Protein AF-A1WQH4-F1 (afdb_monomer)

Secondary structure (DSSP, 8-state):
-HHHHHHHHHHTT-SSSSB--SPPPPBTTBPPPPS-SB--TTHHHHHHTT-TTS------HHHHHHHHHHHHHHTT--HHHHHHHTT----STHHHH-----HHHHHHHHHHHHHHHHHHHTT---TTSS--SS-S--SSSTTS--------TT-------

Radius of gyration: 20.0 Å; Cα contacts (8 Å, |Δi|>4): 81; chains: 1; bounding box: 61×43×46 Å

Structure (mmCIF, N/CA/C/O backbone):
data_AF-A1WQH4-F1
#
_entry.id   AF-A1WQH4-F1
#
loop_
_atom_site.group_PDB
_atom_site.id
_atom_site.type_symbol
_atom_site.label_atom_id
_atom_site.label_alt_id
_atom_site.label_comp_id
_atom_site.label_asym_id
_atom_site.label_entity_id
_atom_site.label_seq_id
_atom_site.pdbx_PDB_i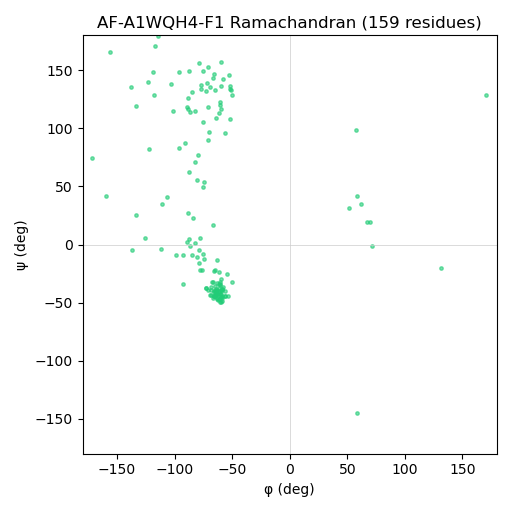ns_code
_atom_site.Cartn_x
_atom_site.Cartn_y
_atom_site.Cartn_z
_atom_site.occupancy
_atom_site.B_iso_or_equiv
_atom_site.auth_seq_id
_atom_site.auth_comp_id
_atom_site.auth_asym_id
_atom_site.auth_atom_id
_atom_site.pdbx_PDB_model_num
ATOM 1 N N . MET A 1 1 ? -12.575 -12.946 -8.449 1.00 60.09 1 MET A N 1
ATOM 2 C CA . MET A 1 1 ? -11.373 -12.116 -8.688 1.00 60.09 1 MET A CA 1
ATOM 3 C C . MET A 1 1 ? -10.393 -12.859 -9.595 1.00 60.09 1 MET A C 1
ATOM 5 O O . MET A 1 1 ? -9.451 -13.458 -9.097 1.00 60.09 1 MET A O 1
ATOM 9 N N . GLY A 1 2 ? -10.627 -12.854 -10.913 1.00 75.38 2 GLY A N 1
ATOM 10 C CA . GLY A 1 2 ? -9.773 -13.577 -11.874 1.00 75.38 2 GLY A CA 1
ATOM 11 C C . GLY A 1 2 ? -8.432 -12.894 -12.168 1.00 75.38 2 GLY A C 1
ATOM 12 O O . GLY A 1 2 ? -7.472 -13.559 -12.534 1.00 75.38 2 GLY A O 1
ATOM 13 N N . TRP A 1 3 ? -8.326 -11.582 -11.935 1.00 79.69 3 TRP A N 1
ATOM 14 C CA . TRP A 1 3 ? -7.121 -10.813 -12.265 1.00 79.69 3 TRP A CA 1
ATOM 15 C C . TRP A 1 3 ? -5.876 -11.266 -11.484 1.00 79.69 3 TRP A C 1
ATOM 17 O O . TRP A 1 3 ? -4.773 -11.223 -12.020 1.00 79.69 3 TRP A O 1
ATOM 27 N N . LEU A 1 4 ? -6.008 -11.734 -10.235 1.00 78.12 4 LEU A N 1
ATOM 28 C CA . LEU A 1 4 ? -4.848 -12.210 -9.467 1.00 78.12 4 LEU A CA 1
ATOM 29 C C . LEU A 1 4 ? -4.326 -13.541 -10.024 1.00 78.12 4 LEU A C 1
ATOM 31 O O . LEU A 1 4 ? -3.117 -13.744 -10.113 1.00 78.12 4 LEU A O 1
ATOM 35 N N . GLU A 1 5 ? -5.236 -14.425 -10.431 1.00 83.88 5 GLU A N 1
ATOM 36 C CA . GLU A 1 5 ? -4.903 -15.681 -11.106 1.00 83.88 5 GLU A CA 1
ATOM 37 C C . GLU A 1 5 ? -4.248 -15.416 -12.460 1.00 83.88 5 GLU A C 1
ATOM 39 O O . GLU A 1 5 ? -3.229 -16.024 -12.787 1.00 83.88 5 GLU A O 1
ATOM 44 N N . GLU A 1 6 ? -4.754 -14.433 -13.199 1.00 87.38 6 GLU A N 1
ATOM 45 C CA . GLU A 1 6 ? -4.165 -13.979 -14.454 1.00 87.38 6 GLU A CA 1
ATOM 46 C C . GLU A 1 6 ? -2.732 -13.453 -14.256 1.00 87.38 6 GLU A C 1
ATOM 48 O O . GLU A 1 6 ? -1.809 -13.833 -14.980 1.00 87.38 6 GLU A O 1
ATOM 53 N N . VAL A 1 7 ? -2.496 -12.650 -13.213 1.00 87.12 7 VAL A N 1
ATOM 54 C CA . VAL A 1 7 ? -1.151 -12.170 -12.860 1.00 87.12 7 VAL A CA 1
ATOM 55 C C . VAL A 1 7 ? -0.210 -13.329 -12.513 1.00 87.12 7 VAL A C 1
ATOM 57 O O . VAL A 1 7 ? 0.955 -13.289 -12.914 1.00 87.12 7 VAL A O 1
ATOM 60 N N . MET A 1 8 ? -0.689 -14.379 -11.835 1.00 86.44 8 MET A N 1
ATOM 61 C CA . MET A 1 8 ? 0.113 -15.586 -11.578 1.00 86.44 8 MET A CA 1
ATOM 62 C C . MET A 1 8 ? 0.479 -16.332 -12.868 1.00 86.44 8 MET A C 1
ATOM 64 O O . MET A 1 8 ? 1.582 -16.862 -12.988 1.00 86.44 8 MET A O 1
ATOM 68 N N . VAL A 1 9 ? -0.401 -16.355 -13.871 1.00 88.12 9 VAL A N 1
ATOM 69 C CA . VAL A 1 9 ? -0.047 -16.899 -15.192 1.00 88.12 9 VAL A CA 1
ATOM 70 C C . VAL A 1 9 ? 1.056 -16.048 -15.825 1.00 88.12 9 VAL A C 1
ATOM 72 O O . VAL A 1 9 ? 2.047 -16.577 -16.334 1.00 88.12 9 VAL A O 1
ATOM 75 N N . PHE A 1 10 ? 0.947 -14.721 -15.734 1.00 86.81 10 PHE A N 1
ATOM 76 C CA . PHE A 1 10 ? 1.956 -13.817 -16.278 1.00 86.81 10 PHE A CA 1
ATOM 77 C C . PHE A 1 10 ? 3.304 -13.902 -15.557 1.00 86.81 10 PHE A C 1
ATOM 79 O O . PHE A 1 10 ? 4.336 -13.695 -16.210 1.00 86.81 10 PHE A O 1
ATOM 86 N N . SER A 1 11 ? 3.356 -14.187 -14.253 1.00 88.69 11 SER A N 1
ATOM 87 C CA . SER A 1 11 ? 4.633 -14.366 -13.544 1.00 88.69 11 SER A CA 1
ATOM 88 C C . SER A 1 11 ? 5.451 -15.531 -14.109 1.00 88.69 11 SER A C 1
ATOM 90 O O . SER A 1 11 ? 6.682 -15.522 -14.010 1.00 88.69 11 SER A O 1
ATOM 92 N N . GLY A 1 12 ? 4.790 -16.497 -14.758 1.00 85.69 12 GLY A N 1
ATOM 93 C CA . GLY A 1 12 ? 5.409 -17.724 -15.246 1.00 85.69 12 GLY A CA 1
ATOM 94 C C . GLY A 1 12 ? 6.049 -18.500 -14.095 1.00 85.69 12 GLY A C 1
ATOM 95 O O . GLY A 1 12 ? 5.583 -18.440 -12.961 1.00 85.69 12 GLY A O 1
ATOM 96 N N . ASN A 1 13 ? 7.174 -19.165 -14.358 1.00 84.81 13 ASN A N 1
ATOM 97 C CA .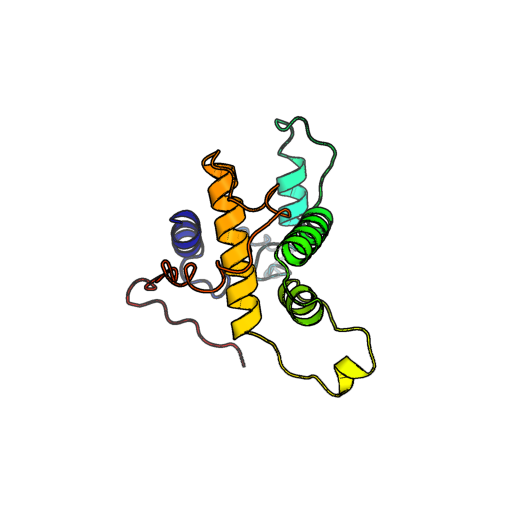 ASN A 1 13 ? 7.912 -19.926 -13.340 1.00 84.81 13 ASN A CA 1
ATOM 98 C C . ASN A 1 13 ? 8.864 -19.051 -12.498 1.00 84.81 13 ASN A C 1
ATOM 100 O O . ASN A 1 13 ? 9.869 -19.548 -11.987 1.00 84.81 13 ASN A O 1
ATOM 104 N N . SER A 1 14 ? 8.616 -17.741 -12.408 1.00 88.62 14 SER A N 1
ATOM 105 C CA . SER A 1 14 ? 9.418 -16.867 -11.553 1.00 88.62 14 SER A CA 1
ATOM 106 C C . SER A 1 14 ? 9.060 -17.053 -10.080 1.00 88.62 14 SER A C 1
ATOM 108 O O . SER A 1 14 ? 7.911 -17.303 -9.736 1.00 88.62 14 SER A O 1
ATOM 110 N N . GLU A 1 15 ? 10.044 -16.857 -9.205 1.00 90.12 15 GLU A N 1
ATOM 111 C CA . GLU A 1 15 ? 9.830 -16.724 -7.760 1.00 90.12 15 GLU A CA 1
ATOM 112 C C . GLU A 1 15 ? 9.029 -15.457 -7.398 1.00 90.12 15 GLU A C 1
ATOM 114 O O . GLU A 1 15 ? 8.383 -15.398 -6.356 1.00 90.12 15 GLU A O 1
ATOM 119 N N . TYR A 1 16 ? 9.030 -14.445 -8.272 1.00 90.62 16 TYR A N 1
ATOM 120 C CA . TYR A 1 16 ? 8.358 -13.169 -8.042 1.00 90.62 16 TYR A CA 1
ATOM 121 C C . TYR A 1 16 ? 7.054 -13.074 -8.830 1.00 90.62 16 TYR A C 1
ATOM 123 O O . TYR A 1 16 ? 7.029 -13.351 -10.027 1.00 90.62 16 TYR A O 1
ATOM 131 N N . LEU A 1 17 ? 6.000 -12.547 -8.195 1.00 90.12 17 LEU A N 1
ATOM 132 C CA . LEU A 1 17 ? 4.721 -12.261 -8.861 1.00 90.12 17 LEU A CA 1
ATOM 133 C C . LEU A 1 17 ? 4.880 -11.250 -10.014 1.00 90.12 17 LEU A C 1
ATOM 135 O O . LEU A 1 17 ? 4.231 -11.351 -11.050 1.00 90.12 17 LEU A O 1
ATOM 139 N N . PHE A 1 18 ? 5.803 -10.297 -9.861 1.00 91.75 18 PHE A N 1
ATOM 140 C CA . PHE A 1 18 ? 6.139 -9.309 -10.885 1.00 91.75 18 PHE A CA 1
ATOM 141 C C . PHE A 1 18 ? 7.634 -9.382 -11.228 1.00 91.75 18 PHE A C 1
ATOM 143 O O . PHE A 1 18 ? 8.428 -8.602 -10.692 1.00 91.75 18 PHE A O 1
ATOM 150 N N . PRO A 1 19 ? 8.053 -10.314 -12.103 1.00 91.50 19 PRO A N 1
ATOM 151 C CA . PRO A 1 19 ? 9.458 -10.491 -12.445 1.00 91.50 19 PRO A CA 1
ATOM 152 C C . PRO A 1 19 ? 9.998 -9.346 -13.304 1.00 91.50 19 PRO A C 1
ATOM 154 O O . PRO A 1 19 ? 9.281 -8.731 -14.100 1.00 91.50 19 PRO A O 1
ATOM 157 N N . ALA A 1 20 ? 11.304 -9.099 -13.215 1.00 89.19 20 ALA A N 1
ATOM 158 C CA . ALA A 1 20 ? 11.983 -8.164 -14.099 1.00 89.19 20 ALA A CA 1
ATOM 159 C C . ALA A 1 20 ? 12.058 -8.741 -15.526 1.00 89.19 20 ALA A C 1
ATOM 161 O O . ALA A 1 20 ? 12.949 -9.521 -15.858 1.00 89.19 20 ALA A O 1
ATOM 162 N N . ARG A 1 21 ? 11.120 -8.354 -16.397 1.00 83.69 21 ARG A N 1
ATOM 163 C CA . ARG A 1 21 ? 11.033 -8.904 -17.766 1.00 83.69 21 ARG A CA 1
ATOM 164 C C . ARG A 1 21 ? 12.124 -8.402 -18.706 1.00 83.69 21 ARG A C 1
ATOM 166 O O . ARG A 1 21 ? 12.611 -9.143 -19.555 1.00 83.69 21 ARG A O 1
ATOM 173 N N . ARG A 1 22 ? 12.504 -7.130 -18.582 1.00 81.31 22 ARG A N 1
ATOM 174 C CA . ARG A 1 22 ? 13.551 -6.533 -19.416 1.00 81.31 22 ARG A CA 1
ATOM 175 C C . ARG A 1 22 ? 14.903 -6.807 -18.770 1.00 81.31 22 ARG A C 1
ATOM 177 O O . ARG A 1 22 ? 15.173 -6.287 -17.693 1.00 81.31 22 ARG A O 1
ATOM 184 N N . LYS A 1 23 ? 15.748 -7.603 -19.425 1.00 76.06 23 LYS A N 1
ATOM 185 C CA . LYS A 1 23 ? 17.149 -7.776 -19.018 1.00 76.06 23 LYS A CA 1
ATOM 186 C C . LYS A 1 23 ? 17.963 -6.562 -19.463 1.00 76.06 23 LYS A C 1
ATOM 188 O O . LYS A 1 23 ? 17.825 -6.112 -20.605 1.00 76.06 23 LYS A O 1
ATOM 193 N N . VAL A 1 24 ? 18.793 -6.022 -18.573 1.00 78.31 24 VAL A N 1
ATOM 194 C CA . VAL A 1 24 ? 19.777 -4.996 -18.932 1.00 78.31 24 VAL A CA 1
ATOM 195 C C . VAL A 1 24 ? 20.719 -5.587 -19.983 1.00 78.31 24 VAL A C 1
ATOM 197 O O . VAL A 1 24 ? 21.133 -6.742 -19.903 1.00 78.31 24 VAL A O 1
ATOM 200 N N . ARG A 1 25 ? 21.023 -4.803 -21.019 1.00 76.81 25 ARG A N 1
ATOM 201 C CA . ARG A 1 25 ? 21.960 -5.222 -22.064 1.00 76.81 25 ARG A CA 1
ATOM 202 C C . ARG A 1 25 ? 23.374 -5.226 -21.501 1.00 76.81 25 ARG A C 1
ATOM 204 O O . ARG A 1 25 ? 23.753 -4.295 -20.791 1.00 76.81 25 ARG A O 1
ATOM 211 N N . SER A 1 26 ? 24.154 -6.247 -21.851 1.00 76.94 26 SER A N 1
ATOM 212 C CA . SER A 1 26 ? 25.591 -6.251 -21.573 1.00 76.94 26 SER A CA 1
ATOM 213 C C . SER A 1 26 ? 26.219 -4.962 -22.106 1.00 76.94 26 SER A C 1
ATOM 215 O O . SER A 1 26 ? 25.942 -4.540 -23.231 1.00 76.94 26 SER A O 1
ATOM 217 N N . ARG A 1 27 ? 27.055 -4.327 -21.285 1.00 73.38 27 ARG A N 1
ATOM 218 C CA . ARG A 1 27 ? 27.871 -3.182 -21.681 1.00 73.38 27 ARG A CA 1
ATOM 219 C C . ARG A 1 27 ? 29.330 -3.583 -21.527 1.00 73.38 27 ARG A C 1
ATOM 221 O O . ARG A 1 27 ? 29.724 -4.056 -20.464 1.00 73.38 27 ARG A O 1
ATOM 228 N N . MET A 1 28 ? 30.125 -3.369 -22.575 1.00 79.06 28 MET A N 1
ATOM 229 C CA . MET A 1 28 ? 31.575 -3.595 -22.546 1.00 79.06 28 MET A CA 1
ATOM 230 C C . MET A 1 28 ? 31.974 -5.040 -22.181 1.00 79.06 28 MET A C 1
ATOM 232 O O . MET A 1 28 ? 32.855 -5.255 -21.355 1.00 79.06 28 MET A O 1
ATOM 236 N N . GLY A 1 29 ? 31.268 -6.039 -22.723 1.00 77.75 29 GLY A N 1
ATOM 237 C CA . GLY A 1 29 ? 31.571 -7.461 -22.498 1.00 77.75 29 GLY A CA 1
ATOM 238 C C . GLY A 1 29 ? 31.255 -7.993 -21.094 1.00 77.75 29 GLY A C 1
ATOM 239 O O . GLY A 1 29 ? 31.415 -9.185 -20.850 1.00 77.75 29 GLY A O 1
ATOM 240 N N . LYS A 1 30 ? 30.768 -7.154 -20.167 1.00 75.69 30 LYS A N 1
ATOM 241 C CA . LYS A 1 30 ? 30.323 -7.599 -18.839 1.00 75.69 30 LYS A CA 1
ATOM 242 C C . LYS A 1 30 ? 28.870 -8.077 -18.903 1.00 75.69 30 LYS A C 1
ATOM 244 O O . LYS A 1 30 ? 28.033 -7.339 -19.441 1.00 75.69 30 LYS A O 1
ATOM 249 N N . PRO A 1 31 ? 28.524 -9.262 -18.368 1.00 72.56 31 PRO A N 1
ATOM 250 C CA . PRO A 1 31 ? 27.130 -9.675 -18.257 1.00 72.56 31 PRO A CA 1
ATOM 251 C C . PRO A 1 31 ? 26.389 -8.660 -17.383 1.00 72.56 31 PRO A C 1
ATOM 253 O O . PRO A 1 31 ? 26.775 -8.413 -16.242 1.00 72.56 31 PRO A O 1
ATOM 256 N N . ALA A 1 32 ? 25.360 -8.021 -17.938 1.00 74.44 32 ALA A N 1
ATOM 257 C CA . ALA A 1 32 ? 24.553 -7.078 -17.182 1.00 74.44 32 ALA A CA 1
ATOM 258 C C . ALA A 1 32 ? 23.402 -7.828 -16.515 1.00 74.44 32 ALA A C 1
ATOM 260 O O . ALA A 1 32 ? 22.563 -8.433 -17.185 1.00 74.44 32 ALA A O 1
ATOM 261 N N . THR A 1 33 ? 23.374 -7.795 -15.189 1.00 80.50 33 THR A N 1
ATOM 262 C CA . THR A 1 33 ? 22.249 -8.271 -14.392 1.00 80.50 33 THR A CA 1
ATOM 263 C C . THR A 1 33 ? 21.356 -7.094 -14.026 1.00 80.50 33 THR A C 1
ATOM 265 O O . THR A 1 33 ? 21.804 -5.952 -13.895 1.00 80.50 33 THR A O 1
ATOM 268 N N . ASN A 1 34 ? 20.059 -7.357 -13.898 1.00 84.00 34 ASN A N 1
ATOM 269 C CA . ASN A 1 34 ? 19.142 -6.352 -13.382 1.00 84.00 34 ASN A CA 1
ATOM 270 C C . ASN A 1 34 ? 19.478 -6.075 -11.914 1.00 84.00 34 ASN A C 1
ATOM 272 O O . ASN A 1 34 ? 19.795 -7.000 -11.171 1.00 84.00 34 ASN A O 1
ATOM 276 N N . ARG A 1 35 ? 19.350 -4.812 -11.490 1.00 86.19 35 ARG A N 1
ATOM 277 C CA . ARG A 1 35 ? 19.518 -4.429 -10.078 1.00 86.19 35 ARG A CA 1
ATOM 278 C C . ARG A 1 35 ? 18.551 -5.183 -9.161 1.00 86.19 35 ARG A C 1
ATOM 280 O O . ARG A 1 35 ? 18.922 -5.533 -8.050 1.00 86.19 35 ARG A O 1
ATOM 287 N N . PHE A 1 36 ? 17.332 -5.421 -9.644 1.00 89.88 36 PHE A N 1
ATOM 288 C CA . PHE A 1 36 ? 16.311 -6.201 -8.957 1.00 89.88 36 PHE A CA 1
ATOM 289 C C . PHE A 1 36 ? 15.861 -7.365 -9.850 1.00 89.88 36 PHE A C 1
ATOM 291 O O . PHE A 1 36 ? 15.702 -7.172 -11.061 1.00 89.88 36 PHE A O 1
ATOM 298 N N . PRO A 1 37 ? 15.633 -8.562 -9.286 1.00 89.06 37 PRO A N 1
ATOM 299 C CA . PRO A 1 37 ? 15.067 -9.694 -10.023 1.00 89.06 37 PRO A CA 1
ATOM 300 C C . PRO A 1 37 ? 13.553 -9.536 -10.290 1.00 89.06 37 PRO A C 1
ATOM 302 O O . PRO A 1 37 ? 12.995 -10.241 -11.131 1.00 89.06 37 PRO A O 1
ATOM 305 N N . HIS A 1 38 ? 12.905 -8.569 -9.633 1.00 92.12 38 HIS A N 1
ATOM 306 C CA . HIS A 1 38 ? 11.506 -8.163 -9.800 1.00 92.12 38 HIS A CA 1
ATOM 307 C C . HIS A 1 38 ? 11.388 -6.732 -10.361 1.00 92.12 38 HIS A C 1
ATOM 309 O O . HIS A 1 38 ? 12.393 -6.060 -10.606 1.00 92.12 38 HIS A O 1
ATOM 315 N N . ILE A 1 39 ? 10.160 -6.246 -10.575 1.00 91.44 39 ILE A N 1
ATOM 316 C CA . ILE A 1 39 ? 9.903 -4.857 -10.999 1.00 91.44 39 ILE A CA 1
ATOM 317 C C . ILE A 1 39 ? 10.591 -3.837 -10.076 1.00 91.44 39 ILE A C 1
ATOM 319 O O . ILE A 1 39 ? 10.715 -4.059 -8.872 1.00 91.44 39 ILE A O 1
ATOM 323 N N . SER A 1 40 ? 11.041 -2.711 -10.641 1.00 90.56 40 SER A N 1
ATOM 324 C CA . SER A 1 40 ? 11.666 -1.643 -9.847 1.00 90.56 40 SER A CA 1
ATOM 325 C C . SER A 1 40 ? 10.639 -1.029 -8.890 1.00 90.56 40 SER A C 1
ATOM 327 O O . SER A 1 40 ? 9.485 -0.878 -9.306 1.00 90.56 40 SER A O 1
ATOM 329 N N . PRO A 1 41 ? 11.034 -0.575 -7.686 1.00 88.94 41 PRO A N 1
ATOM 330 C CA . PRO A 1 41 ? 10.157 0.201 -6.803 1.00 88.94 41 PRO A CA 1
ATOM 331 C C . PRO A 1 41 ? 9.468 1.386 -7.506 1.00 88.94 41 PRO A C 1
ATOM 333 O O . PRO A 1 41 ? 8.313 1.692 -7.226 1.00 88.94 41 PRO A O 1
ATOM 336 N N . ASP A 1 42 ? 10.132 1.993 -8.492 1.00 90.94 42 ASP A N 1
ATOM 337 C CA . ASP A 1 42 ? 9.600 3.138 -9.246 1.00 90.94 42 ASP A CA 1
ATOM 338 C C . ASP A 1 42 ? 8.583 2.754 -10.329 1.00 90.94 42 ASP A C 1
ATOM 340 O O . ASP A 1 42 ? 7.872 3.613 -10.846 1.00 90.94 42 ASP A O 1
ATOM 344 N N . THR A 1 43 ? 8.509 1.472 -10.709 1.00 92.12 43 THR A N 1
ATOM 345 C CA . THR A 1 43 ? 7.705 1.019 -11.860 1.00 92.12 43 THR A CA 1
ATOM 346 C C . THR A 1 43 ? 6.230 1.368 -11.692 1.00 92.12 43 THR A C 1
ATOM 348 O O . THR A 1 43 ? 5.598 1.797 -12.654 1.00 92.12 43 THR A O 1
ATOM 351 N N . LEU A 1 44 ? 5.697 1.241 -10.475 1.00 90.88 44 LEU A N 1
ATOM 352 C CA . LEU A 1 44 ? 4.304 1.571 -10.183 1.00 90.88 44 LEU A CA 1
ATOM 353 C C . LEU A 1 44 ? 4.036 3.077 -10.275 1.00 90.88 44 LEU A C 1
ATOM 355 O O . LEU A 1 44 ? 3.064 3.469 -10.909 1.00 90.88 44 LEU A O 1
ATOM 359 N N . ASN A 1 45 ? 4.914 3.928 -9.735 1.00 91.94 45 ASN A N 1
ATOM 360 C CA . ASN A 1 45 ? 4.756 5.383 -9.850 1.00 91.94 45 ASN A CA 1
ATOM 361 C C . ASN A 1 45 ? 4.834 5.848 -11.314 1.00 91.94 45 ASN A C 1
ATOM 363 O O . ASN A 1 45 ? 4.043 6.684 -11.742 1.00 91.94 45 ASN A O 1
ATOM 367 N N . VAL A 1 46 ? 5.733 5.261 -12.112 1.00 91.62 46 VAL A N 1
ATOM 368 C CA . VAL A 1 46 ? 5.811 5.542 -13.555 1.00 91.62 46 VAL A CA 1
ATOM 369 C C . VAL A 1 46 ? 4.540 5.098 -14.282 1.00 91.62 46 VAL A C 1
ATOM 371 O O . VAL A 1 46 ? 4.086 5.795 -15.186 1.00 91.62 46 VAL A O 1
ATOM 374 N N . ALA A 1 47 ? 3.968 3.948 -13.916 1.00 90.62 47 ALA A N 1
ATOM 375 C CA . ALA A 1 47 ? 2.711 3.478 -14.491 1.00 90.62 47 ALA A CA 1
ATOM 376 C C . ALA A 1 47 ? 1.539 4.402 -14.124 1.00 90.62 47 ALA A C 1
ATOM 378 O O . ALA A 1 47 ? 0.776 4.775 -15.010 1.00 90.62 47 ALA A O 1
ATOM 379 N N . LEU A 1 48 ? 1.446 4.833 -12.861 1.00 89.25 48 LEU A N 1
ATOM 380 C CA . LEU A 1 48 ? 0.428 5.780 -12.394 1.00 89.25 48 LEU A CA 1
ATOM 381 C C . LEU A 1 48 ? 0.515 7.125 -13.116 1.00 89.25 48 LEU A C 1
ATOM 383 O O . LEU A 1 48 ? -0.503 7.634 -13.567 1.00 89.25 48 LEU A O 1
ATOM 387 N N . GLY A 1 49 ? 1.722 7.655 -13.332 1.00 87.38 49 GLY A N 1
ATOM 388 C CA . GLY A 1 49 ? 1.917 8.900 -14.083 1.00 87.38 49 GLY A CA 1
ATOM 389 C C . GLY A 1 49 ? 1.469 8.838 -15.551 1.00 87.38 49 GLY A C 1
ATOM 390 O O . GLY A 1 49 ? 1.357 9.873 -16.199 1.00 87.38 49 GLY A O 1
ATOM 391 N N . ARG A 1 50 ? 1.206 7.640 -16.091 1.00 88.69 50 ARG A N 1
ATOM 392 C CA . ARG A 1 50 ? 0.656 7.449 -17.443 1.00 88.69 50 ARG A CA 1
ATOM 393 C C . ARG A 1 50 ? -0.868 7.362 -17.470 1.00 88.69 50 ARG A C 1
ATOM 395 O O . ARG A 1 50 ? -1.435 7.375 -18.558 1.00 88.69 50 ARG A O 1
ATOM 402 N N . LEU A 1 51 ? -1.530 7.282 -16.317 1.00 86.12 51 LEU A N 1
ATOM 403 C CA . LEU A 1 51 ? -2.990 7.266 -16.204 1.00 86.12 51 LEU A CA 1
ATOM 404 C C . LEU A 1 51 ? -3.559 8.691 -16.293 1.00 86.12 51 LEU A C 1
ATOM 406 O O . LEU A 1 51 ? -4.272 9.149 -15.408 1.00 86.12 51 LEU A O 1
ATOM 410 N N . THR A 1 52 ? -3.235 9.407 -17.370 1.00 78.50 52 THR A N 1
ATOM 411 C CA . THR A 1 52 ? -3.637 10.811 -17.576 1.00 78.50 52 THR A CA 1
ATOM 412 C C . THR A 1 52 ? -5.102 10.973 -17.976 1.00 78.50 52 THR A C 1
ATOM 414 O O . THR A 1 52 ? -5.584 12.092 -18.087 1.00 78.50 52 THR A O 1
ATOM 417 N N . THR A 1 53 ? -5.800 9.871 -18.251 1.00 79.88 53 THR A N 1
ATOM 418 C CA . THR A 1 53 ? -7.222 9.861 -18.627 1.00 79.88 53 THR A CA 1
ATOM 419 C C . THR A 1 53 ? -8.153 9.971 -17.425 1.00 79.88 53 THR A C 1
ATOM 421 O O . THR A 1 53 ? -9.355 10.118 -17.603 1.00 79.88 53 THR A O 1
ATOM 424 N N . LEU A 1 54 ? -7.620 9.844 -16.211 1.00 81.62 54 LEU A N 1
ATOM 425 C CA . LEU A 1 54 ? -8.379 10.019 -14.984 1.00 81.62 54 LEU A CA 1
ATOM 426 C C . LEU A 1 54 ? -8.321 11.501 -14.602 1.00 81.62 54 LEU A C 1
ATOM 428 O O . LEU A 1 54 ? -7.232 12.054 -14.466 1.00 81.62 54 LEU A O 1
ATOM 432 N N . GLU A 1 55 ? -9.476 12.137 -14.406 1.00 84.56 55 GLU A N 1
ATOM 433 C CA . GLU A 1 55 ? -9.587 13.518 -13.906 1.00 84.56 55 GLU A CA 1
ATOM 434 C C . GLU A 1 55 ? -9.282 13.586 -12.398 1.00 84.56 55 GLU A C 1
ATOM 436 O O . GLU A 1 55 ? -10.076 14.050 -11.585 1.00 84.56 55 GLU A O 1
ATOM 441 N N . ILE A 1 56 ? -8.122 13.062 -12.004 1.00 83.31 56 ILE A N 1
ATOM 442 C CA . ILE A 1 56 ? -7.656 13.011 -10.622 1.00 83.31 56 ILE A CA 1
ATOM 443 C C . ILE A 1 56 ? -6.360 13.801 -10.481 1.00 83.31 56 ILE A C 1
ATOM 445 O O . ILE A 1 56 ? -5.539 13.872 -11.398 1.00 83.31 56 ILE A O 1
ATOM 449 N N . ALA A 1 57 ? -6.161 14.390 -9.302 1.00 85.75 57 ALA A N 1
ATOM 450 C CA . ALA A 1 57 ? -4.889 15.006 -8.958 1.00 85.75 57 ALA A CA 1
ATOM 451 C C . ALA A 1 57 ? -3.750 13.974 -9.014 1.00 85.75 57 ALA A C 1
ATOM 453 O O . ALA A 1 57 ? -3.972 12.769 -8.875 1.00 85.75 57 ALA A O 1
ATOM 454 N N . HIS A 1 58 ? -2.517 14.461 -9.184 1.00 84.94 58 HIS A N 1
ATOM 455 C CA . HIS A 1 58 ? -1.332 13.609 -9.168 1.00 84.94 58 HIS A CA 1
ATOM 456 C C . HIS A 1 58 ? -1.324 12.700 -7.932 1.00 84.94 58 HIS A C 1
ATOM 458 O O . HIS A 1 58 ? -1.449 13.171 -6.801 1.00 84.94 58 HIS A O 1
ATOM 464 N N . PHE A 1 59 ? -1.132 11.404 -8.165 1.00 87.38 59 PHE A N 1
ATOM 465 C CA . PHE A 1 59 ? -1.293 10.373 -7.153 1.00 87.38 59 PHE A CA 1
ATOM 466 C C . PHE A 1 59 ? -0.165 9.345 -7.242 1.00 87.38 59 PHE A C 1
ATOM 468 O O . PHE A 1 59 ? 0.202 8.895 -8.330 1.00 87.38 59 PHE A O 1
ATOM 475 N N . THR A 1 60 ? 0.396 8.970 -6.093 1.00 91.50 60 THR A N 1
ATOM 476 C CA . THR A 1 60 ? 1.530 8.041 -5.992 1.00 91.50 60 THR A CA 1
ATOM 477 C C . THR A 1 60 ? 1.170 6.766 -5.234 1.00 91.50 60 THR A C 1
ATOM 479 O O . THR A 1 60 ? 0.143 6.664 -4.563 1.00 91.50 60 THR A O 1
ATOM 482 N N . VAL A 1 61 ? 2.073 5.783 -5.260 1.00 91.75 61 VAL A N 1
ATOM 483 C CA . VAL A 1 61 ? 1.959 4.567 -4.433 1.00 91.75 61 VAL A CA 1
ATOM 484 C C . VAL A 1 61 ? 1.928 4.887 -2.932 1.00 91.75 61 VAL A C 1
ATOM 486 O O . VAL A 1 61 ? 1.327 4.151 -2.149 1.00 91.75 61 VAL A O 1
ATOM 489 N N . HIS A 1 62 ? 2.564 5.978 -2.499 1.00 91.44 62 HIS A N 1
ATOM 490 C CA . HIS A 1 62 ? 2.497 6.403 -1.099 1.00 91.44 62 HIS A CA 1
ATOM 491 C C . HIS A 1 62 ? 1.081 6.832 -0.712 1.00 91.44 62 HIS A C 1
ATOM 493 O O . HIS A 1 62 ? 0.584 6.468 0.355 1.00 91.44 62 HIS A O 1
ATOM 499 N N . ASP A 1 63 ? 0.401 7.535 -1.613 1.00 92.12 63 ASP A N 1
ATOM 500 C CA . ASP A 1 63 ? -0.973 7.978 -1.403 1.00 92.12 63 ASP A CA 1
ATOM 501 C C . ASP A 1 63 ? -1.937 6.785 -1.383 1.00 92.12 63 ASP A C 1
ATOM 503 O O . ASP A 1 63 ? -2.802 6.727 -0.512 1.00 92.12 63 ASP A O 1
ATOM 507 N N . MET A 1 64 ? -1.709 5.753 -2.212 1.00 91.12 64 MET A N 1
ATOM 508 C CA . MET A 1 64 ? -2.440 4.474 -2.116 1.00 91.12 64 MET A CA 1
ATOM 509 C C . MET A 1 64 ? -2.367 3.876 -0.714 1.00 91.12 64 MET A C 1
ATOM 511 O O . MET A 1 64 ? -3.372 3.412 -0.175 1.00 91.12 64 MET A O 1
ATOM 515 N N . ARG A 1 65 ? -1.178 3.896 -0.106 1.00 92.62 65 ARG A N 1
ATOM 516 C CA . ARG A 1 65 ? -0.969 3.346 1.233 1.00 92.62 65 ARG A CA 1
ATOM 517 C C . ARG A 1 65 ? -1.678 4.178 2.307 1.00 92.62 65 ARG A C 1
ATOM 519 O O . ARG A 1 65 ? -2.260 3.598 3.221 1.00 92.62 65 ARG A O 1
ATOM 526 N N . ARG A 1 66 ? -1.682 5.511 2.189 1.00 93.06 66 ARG A N 1
ATOM 527 C CA . ARG A 1 66 ? -2.453 6.400 3.080 1.00 93.06 66 ARG A CA 1
ATOM 528 C C . ARG A 1 66 ? -3.954 6.151 2.961 1.00 93.06 66 ARG A C 1
ATOM 530 O O . ARG A 1 66 ? -4.620 5.984 3.978 1.00 93.06 66 ARG A O 1
ATOM 537 N N . THR A 1 67 ? -4.467 6.045 1.739 1.00 93.56 67 THR A N 1
ATOM 538 C CA . THR A 1 67 ? -5.871 5.713 1.474 1.00 93.56 67 THR A CA 1
ATOM 539 C C . THR A 1 67 ? -6.239 4.363 2.087 1.00 93.56 67 THR A C 1
ATOM 541 O O . THR A 1 67 ? -7.206 4.274 2.842 1.00 93.56 67 THR A O 1
ATOM 544 N N . ALA A 1 68 ? -5.421 3.329 1.862 1.00 94.75 68 ALA A N 1
ATOM 545 C CA . ALA A 1 68 ? -5.610 2.012 2.466 1.00 94.75 68 ALA A CA 1
ATOM 546 C C . ALA A 1 68 ? -5.671 2.085 4.000 1.00 94.75 68 ALA A C 1
ATOM 548 O O . ALA A 1 68 ? -6.563 1.501 4.611 1.00 94.75 68 ALA A O 1
ATOM 549 N N . ARG A 1 69 ? -4.771 2.850 4.632 1.00 95.38 69 ARG A N 1
ATOM 550 C CA . ARG A 1 69 ? -4.745 3.023 6.091 1.00 95.38 69 ARG A CA 1
ATOM 551 C C . ARG A 1 69 ? -6.037 3.627 6.636 1.00 95.38 69 ARG A C 1
ATOM 553 O O . ARG A 1 69 ? -6.526 3.163 7.669 1.00 95.38 69 ARG A O 1
ATOM 560 N N . THR A 1 70 ? -6.573 4.636 5.955 1.00 95.19 70 THR A N 1
ATOM 561 C CA . THR A 1 70 ? -7.837 5.286 6.321 1.00 95.19 70 THR A CA 1
ATOM 562 C C . THR A 1 70 ? -9.016 4.328 6.171 1.00 95.19 70 THR A C 1
ATOM 564 O O . THR A 1 70 ? -9.828 4.229 7.086 1.00 95.19 70 THR A O 1
ATOM 567 N N . HIS A 1 71 ? -9.095 3.566 5.074 1.00 94.94 71 HIS A N 1
ATOM 568 C CA . HIS A 1 71 ? -10.161 2.572 4.898 1.00 94.94 71 HIS A CA 1
ATOM 569 C C . HIS A 1 71 ? -10.094 1.455 5.940 1.00 94.94 71 HIS A C 1
ATOM 571 O O . HIS A 1 71 ? -11.119 1.102 6.512 1.00 94.94 71 HIS A O 1
ATOM 577 N N . LEU A 1 72 ? -8.900 0.937 6.242 1.00 94.94 72 LEU A N 1
ATOM 578 C CA . LEU A 1 72 ? -8.730 -0.072 7.290 1.00 94.94 72 LEU A CA 1
ATOM 579 C C . LEU A 1 72 ? -9.197 0.452 8.657 1.00 94.94 72 LEU A C 1
ATOM 581 O O . LEU A 1 72 ? -9.867 -0.278 9.383 1.00 94.94 72 LEU A O 1
ATOM 585 N N . ALA A 1 73 ? -8.916 1.722 8.978 1.00 94.31 73 ALA A N 1
ATOM 586 C CA . ALA A 1 73 ? -9.419 2.358 10.197 1.00 94.31 73 ALA A CA 1
ATOM 587 C C . ALA A 1 73 ? -10.952 2.434 10.214 1.00 94.31 73 ALA A C 1
ATOM 589 O O . ALA A 1 73 ? -11.575 2.053 11.200 1.00 94.31 73 ALA A O 1
ATOM 590 N N . ARG A 1 74 ? -11.560 2.883 9.108 1.00 92.56 74 ARG A N 1
ATOM 591 C CA . ARG A 1 74 ? -13.023 2.973 8.959 1.00 92.56 74 ARG A CA 1
ATOM 592 C C . ARG A 1 74 ? -13.713 1.615 9.086 1.00 92.56 74 ARG A C 1
ATOM 594 O O . ARG A 1 74 ? -14.811 1.540 9.609 1.00 92.56 74 ARG A O 1
ATOM 601 N N . MET A 1 75 ? -13.053 0.536 8.668 1.00 93.75 75 MET A N 1
ATOM 602 C CA . MET A 1 75 ? -13.543 -0.840 8.825 1.00 93.75 75 MET A CA 1
ATOM 603 C C . MET A 1 75 ? -13.367 -1.405 10.248 1.00 93.75 75 MET A C 1
ATOM 605 O O . MET A 1 75 ? -13.586 -2.602 10.453 1.00 93.75 75 MET A O 1
ATOM 609 N N . GLY A 1 76 ? -12.918 -0.593 11.212 1.00 92.88 76 GLY A N 1
ATOM 610 C CA . GLY A 1 76 ? -12.692 -1.011 12.596 1.00 92.88 76 GLY A CA 1
ATOM 611 C C . GLY A 1 76 ? -11.506 -1.962 12.778 1.00 92.88 76 GLY A C 1
ATOM 612 O O . GLY A 1 76 ? -11.444 -2.684 13.770 1.00 92.88 76 GLY A O 1
ATOM 613 N N . ILE A 1 77 ? -10.569 -2.017 11.823 1.00 94.75 77 ILE A N 1
ATOM 614 C CA . ILE A 1 77 ? -9.362 -2.839 11.966 1.00 94.75 77 ILE A CA 1
ATOM 615 C C . ILE A 1 77 ? -8.430 -2.186 12.986 1.00 94.75 77 ILE A C 1
ATOM 617 O O . ILE A 1 77 ? -8.144 -0.990 12.901 1.00 94.75 77 ILE A O 1
ATOM 621 N N . ALA A 1 78 ? -7.931 -2.989 13.929 1.00 92.75 78 ALA A N 1
ATOM 622 C CA . ALA A 1 78 ? -7.049 -2.502 14.979 1.00 92.75 78 ALA A CA 1
ATOM 623 C C . ALA A 1 78 ? -5.780 -1.839 14.394 1.00 92.75 78 ALA A C 1
ATOM 625 O O . ALA A 1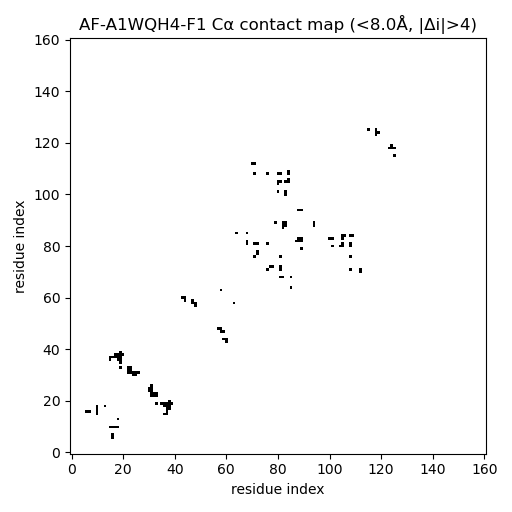 78 ? -5.262 -2.304 13.368 1.00 92.75 78 ALA A O 1
ATOM 626 N N . PRO A 1 79 ? -5.273 -0.750 15.009 1.00 91.56 79 PRO A N 1
ATOM 627 C CA . PRO A 1 79 ? -4.149 0.011 14.468 1.00 91.56 79 PRO A CA 1
ATOM 628 C C . PRO A 1 79 ? -2.896 -0.832 14.222 1.00 91.56 79 PRO A C 1
ATOM 630 O O . PRO A 1 79 ? -2.299 -0.726 13.158 1.00 91.56 79 PRO A O 1
ATOM 633 N N . ASP A 1 80 ? -2.532 -1.704 15.158 1.00 90.88 80 ASP A N 1
ATOM 634 C CA . ASP A 1 80 ? -1.391 -2.619 15.071 1.00 90.88 80 ASP A CA 1
ATOM 635 C C . ASP A 1 80 ? -1.494 -3.571 13.867 1.00 90.88 80 ASP A C 1
ATOM 637 O O . ASP A 1 80 ? -0.549 -3.694 13.082 1.00 90.88 80 ASP A O 1
ATOM 641 N N . ILE A 1 81 ? -2.666 -4.175 13.654 1.00 93.00 81 ILE A N 1
ATOM 642 C CA . ILE A 1 81 ? -2.948 -5.037 12.501 1.00 93.00 81 ILE A CA 1
ATOM 643 C C . ILE A 1 81 ? -2.874 -4.226 11.202 1.00 93.00 81 ILE A C 1
ATOM 645 O O . ILE A 1 81 ? -2.292 -4.697 10.222 1.00 93.00 81 ILE A O 1
ATOM 649 N N . ALA A 1 82 ? -3.434 -3.012 11.177 1.00 94.12 82 ALA A N 1
ATOM 650 C CA . ALA A 1 82 ? -3.415 -2.142 10.003 1.00 94.12 82 ALA A CA 1
ATOM 651 C C . ALA A 1 82 ? -1.987 -1.698 9.635 1.00 94.12 82 ALA A C 1
ATOM 653 O O . ALA A 1 82 ? -1.605 -1.785 8.468 1.00 94.12 82 ALA A O 1
ATOM 654 N N . GLU A 1 83 ? -1.168 -1.295 10.611 1.00 92.69 83 GLU A N 1
ATOM 655 C CA . GLU A 1 83 ? 0.239 -0.943 10.385 1.00 92.69 83 GLU A CA 1
ATOM 656 C C . GLU A 1 83 ? 1.029 -2.147 9.846 1.00 92.69 83 GLU A C 1
ATOM 658 O O . GLU A 1 83 ? 1.718 -2.047 8.824 1.00 92.69 83 GLU A O 1
ATOM 663 N N . ARG A 1 84 ? 0.871 -3.329 10.457 1.00 91.44 84 ARG A N 1
ATOM 664 C CA . ARG A 1 84 ? 1.524 -4.566 9.993 1.00 91.44 84 ARG A CA 1
ATOM 665 C C . ARG A 1 84 ? 1.046 -4.981 8.598 1.00 91.44 84 ARG A C 1
ATOM 667 O O . ARG A 1 84 ? 1.849 -5.444 7.784 1.00 91.44 84 ARG A O 1
ATOM 674 N N . ALA A 1 85 ? -0.238 -4.812 8.279 1.00 92.69 85 ALA A N 1
ATOM 675 C CA . ALA A 1 85 ? -0.789 -5.084 6.949 1.00 92.69 85 ALA A CA 1
ATOM 676 C C . ALA A 1 85 ? -0.138 -4.207 5.867 1.00 92.69 85 ALA A C 1
ATOM 678 O O . ALA A 1 85 ? 0.110 -4.689 4.764 1.00 92.69 85 ALA A O 1
ATOM 679 N N . LEU A 1 86 ? 0.218 -2.964 6.201 1.00 91.94 86 LEU A N 1
ATOM 680 C CA . LEU A 1 86 ? 0.900 -2.026 5.302 1.00 91.94 86 LEU A CA 1
ATOM 681 C C . LEU A 1 86 ? 2.434 -2.149 5.319 1.00 91.94 86 LEU A C 1
ATOM 683 O O . LEU A 1 86 ? 3.115 -1.398 4.608 1.00 91.94 86 LEU A O 1
ATOM 687 N N . ASN A 1 87 ? 2.957 -3.141 6.051 1.00 89.00 87 ASN A N 1
ATOM 688 C CA . ASN A 1 87 ? 4.377 -3.417 6.274 1.00 89.00 87 ASN A CA 1
ATOM 689 C C . ASN A 1 87 ? 5.117 -2.281 7.003 1.00 89.00 87 ASN A C 1
ATOM 691 O O . ASN A 1 87 ? 6.280 -1.998 6.714 1.00 89.00 87 ASN A O 1
ATOM 695 N N . HIS A 1 88 ? 4.434 -1.606 7.925 1.00 88.12 88 HIS A N 1
ATOM 696 C CA . HIS A 1 88 ? 5.046 -0.633 8.820 1.00 88.12 88 HIS A CA 1
ATOM 697 C C . HIS A 1 88 ? 5.592 -1.302 10.082 1.00 88.12 88 HIS A C 1
ATOM 699 O O . HIS A 1 88 ? 5.065 -2.308 10.566 1.00 88.12 88 HIS A O 1
ATOM 705 N N . ALA A 1 89 ? 6.661 -0.720 10.624 1.00 81.06 89 ALA A N 1
ATOM 706 C CA . ALA A 1 89 ? 7.144 -1.058 11.953 1.00 81.06 89 ALA A CA 1
ATOM 707 C C . ALA A 1 89 ? 6.254 -0.383 13.005 1.00 81.06 89 ALA A C 1
ATOM 709 O O . ALA A 1 89 ? 5.910 0.790 12.866 1.00 81.06 89 ALA A O 1
ATOM 710 N N . ILE A 1 90 ? 5.914 -1.111 14.069 1.00 77.38 90 ILE A N 1
ATOM 711 C CA . ILE A 1 90 ? 5.172 -0.552 15.201 1.00 77.38 90 ILE A CA 1
ATOM 712 C C . ILE A 1 90 ? 6.152 0.300 16.017 1.00 77.38 90 ILE A C 1
ATOM 714 O O . ILE A 1 90 ? 7.043 -0.227 16.683 1.00 77.38 90 ILE A O 1
ATOM 718 N N . GLN A 1 91 ? 6.028 1.625 15.911 1.00 64.25 91 GLN A N 1
ATOM 719 C CA . GLN A 1 91 ? 6.885 2.594 16.599 1.00 64.25 91 GLN A CA 1
ATOM 720 C C . GLN A 1 91 ? 6.399 2.819 18.040 1.00 64.25 91 GLN A C 1
ATOM 722 O O . GLN A 1 91 ? 5.836 3.861 18.361 1.00 64.25 91 GLN A O 1
ATOM 727 N N . SER A 1 92 ? 6.579 1.834 18.917 1.00 66.25 92 SER A N 1
ATOM 728 C CA . SER A 1 92 ? 6.339 1.983 20.359 1.00 66.25 92 SER A CA 1
ATOM 729 C C . SER A 1 92 ? 7.147 0.952 21.154 1.00 66.25 92 SER A C 1
ATOM 731 O O . SER A 1 92 ? 7.639 -0.028 20.592 1.00 66.25 92 SER A O 1
ATOM 733 N N . THR A 1 93 ? 7.274 1.138 22.474 1.00 63.62 93 THR A N 1
ATOM 734 C CA . THR A 1 93 ? 7.851 0.134 23.396 1.00 63.62 93 THR A CA 1
ATOM 735 C C . THR A 1 93 ? 7.138 -1.217 23.274 1.00 63.62 93 THR A C 1
ATOM 737 O O . THR A 1 93 ? 7.727 -2.268 23.506 1.00 63.62 93 THR A O 1
ATOM 740 N N . GLU A 1 94 ? 5.879 -1.192 22.841 1.00 61.53 94 GLU A N 1
ATOM 741 C CA . GLU A 1 94 ? 5.073 -2.364 22.525 1.00 61.53 94 GLU A CA 1
ATOM 742 C C . GLU A 1 94 ? 5.670 -3.191 21.383 1.00 61.53 94 GLU A C 1
ATOM 744 O O . GLU A 1 94 ? 5.620 -4.409 21.445 1.00 61.53 94 GLU A O 1
ATOM 749 N N . GLY A 1 95 ? 6.323 -2.575 20.391 1.00 62.72 95 GLY A N 1
ATOM 750 C CA . GLY A 1 95 ? 6.988 -3.284 19.293 1.00 6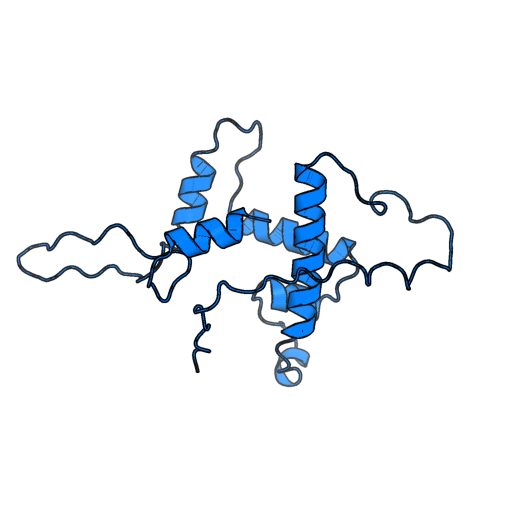2.72 95 GLY A CA 1
ATOM 751 C C . GLY A 1 95 ? 8.174 -4.154 19.731 1.00 62.72 95 GLY A C 1
ATOM 752 O O . GLY A 1 95 ? 8.523 -5.101 19.029 1.00 62.72 95 GLY A O 1
ATOM 753 N N . ILE A 1 96 ? 8.768 -3.874 20.899 1.00 64.44 96 ILE A N 1
ATOM 754 C CA . ILE A 1 96 ? 9.838 -4.696 21.490 1.00 64.44 96 ILE A CA 1
ATOM 755 C C . ILE A 1 96 ? 9.257 -6.010 22.039 1.00 64.44 96 ILE A C 1
ATOM 757 O O . ILE A 1 96 ? 9.873 -7.070 21.906 1.00 64.44 96 ILE A O 1
ATOM 761 N N . TYR A 1 97 ? 8.057 -5.949 22.623 1.00 66.06 97 TYR A N 1
ATOM 762 C CA . TYR A 1 97 ? 7.393 -7.096 23.252 1.00 66.06 97 TYR A CA 1
ATOM 763 C C . TYR A 1 97 ? 6.463 -7.849 22.294 1.00 66.06 97 TYR A C 1
ATOM 765 O O . TYR A 1 97 ? 6.348 -9.071 22.361 1.00 66.06 97 TYR A O 1
ATOM 773 N N . ASN A 1 98 ? 5.823 -7.138 21.372 1.00 70.62 98 ASN A N 1
ATOM 774 C CA . ASN A 1 98 ? 4.851 -7.672 20.437 1.00 70.62 98 ASN A CA 1
ATOM 775 C C . ASN A 1 98 ? 5.507 -8.003 19.090 1.00 70.62 98 ASN A C 1
ATOM 777 O O . ASN A 1 98 ? 5.475 -7.234 18.122 1.00 70.62 98 ASN A O 1
ATOM 781 N N . GLN A 1 99 ? 6.108 -9.189 19.051 1.00 76.94 99 GLN A N 1
ATOM 782 C CA . GLN A 1 99 ? 6.742 -9.761 17.861 1.00 76.94 99 GLN A CA 1
ATOM 783 C C . GLN A 1 99 ? 5.770 -10.584 17.007 1.00 76.94 99 GLN A C 1
ATOM 785 O O . GLN A 1 99 ? 6.181 -11.156 15.998 1.00 76.94 99 GLN A O 1
ATOM 790 N N . TYR A 1 100 ? 4.491 -10.652 17.390 1.00 84.19 100 TYR A N 1
ATOM 791 C CA . TYR A 1 100 ? 3.493 -11.359 16.604 1.00 84.19 100 TYR A CA 1
ATOM 792 C C . TYR A 1 100 ? 3.314 -10.658 15.252 1.00 84.19 100 TYR A C 1
ATOM 794 O O . TYR A 1 100 ? 3.227 -9.431 15.159 1.00 84.19 100 TYR A O 1
ATOM 802 N N . ASP A 1 101 ? 3.319 -11.441 14.176 1.00 82.12 101 ASP A N 1
ATOM 803 C CA . ASP A 1 101 ? 3.280 -10.928 12.805 1.00 82.12 101 ASP A CA 1
ATOM 804 C C . ASP A 1 101 ? 1.859 -10.646 12.303 1.00 82.12 101 ASP A C 1
ATOM 806 O O . ASP A 1 101 ? 1.699 -10.052 11.228 1.00 82.12 101 ASP A O 1
ATOM 810 N N . TYR A 1 102 ? 0.852 -11.070 13.078 1.00 88.75 102 TYR A N 1
ATOM 811 C CA . TYR A 1 102 ? -0.573 -10.952 12.797 1.00 88.75 102 TYR A CA 1
ATOM 812 C C . TYR A 1 102 ? -0.963 -11.473 11.411 1.00 88.75 102 TYR A C 1
ATOM 814 O O . TYR A 1 102 ? -1.859 -10.924 10.771 1.00 88.75 102 TYR A O 1
ATOM 822 N N . LEU A 1 103 ? -0.280 -12.490 10.867 1.00 90.88 103 LEU A N 1
ATOM 823 C CA . LEU A 1 103 ? -0.515 -12.930 9.484 1.00 90.88 103 LEU A CA 1
ATOM 824 C C . LEU A 1 103 ? -1.979 -13.297 9.220 1.00 90.88 103 LEU A C 1
ATOM 826 O O . LEU A 1 103 ? -2.525 -12.962 8.163 1.00 90.88 103 LEU A O 1
ATOM 830 N N . ARG A 1 104 ? -2.637 -13.961 10.176 1.00 92.81 104 ARG A N 1
ATOM 831 C CA . ARG A 1 104 ? -4.041 -14.366 10.042 1.00 92.81 104 ARG A CA 1
ATOM 832 C C . ARG A 1 104 ? -4.966 -13.150 10.013 1.00 92.81 104 ARG A C 1
ATOM 834 O O . ARG A 1 104 ? -5.851 -13.079 9.157 1.00 92.81 104 ARG A O 1
ATOM 841 N N . GLU A 1 105 ? -4.755 -12.208 10.916 1.00 93.44 105 GLU A N 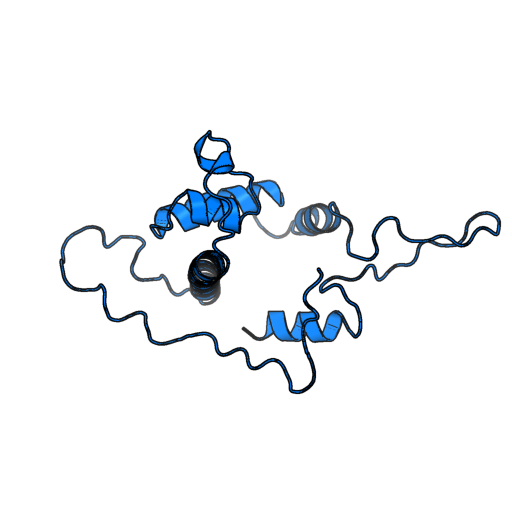1
ATOM 842 C CA . GLU A 1 105 ? -5.541 -10.990 11.086 1.00 93.44 105 GLU A CA 1
ATOM 843 C C . GLU A 1 105 ? -5.324 -10.034 9.913 1.00 93.44 105 GLU A C 1
ATOM 845 O O . GLU A 1 105 ? -6.287 -9.523 9.346 1.00 93.44 105 GLU A O 1
ATOM 850 N N . ARG A 1 106 ? -4.073 -9.867 9.470 1.00 94.25 106 ARG A N 1
ATOM 851 C CA . ARG A 1 106 ? -3.705 -9.091 8.277 1.00 94.25 106 ARG A CA 1
ATOM 852 C C . ARG A 1 106 ? -4.383 -9.645 7.038 1.00 94.25 106 ARG A C 1
ATOM 854 O O . ARG A 1 106 ? -4.932 -8.877 6.253 1.00 94.25 106 ARG A O 1
ATOM 861 N N . ARG A 1 107 ? -4.400 -10.972 6.872 1.00 93.69 107 ARG A N 1
ATOM 862 C CA . ARG A 1 107 ? -5.123 -11.615 5.769 1.00 93.69 107 ARG A CA 1
ATOM 863 C C . ARG A 1 107 ? -6.610 -11.282 5.824 1.00 93.69 107 ARG A C 1
ATOM 865 O O . ARG A 1 107 ? -7.178 -10.939 4.792 1.00 93.69 107 ARG A O 1
ATOM 872 N N . LEU A 1 108 ? -7.239 -11.360 6.997 1.00 93.62 108 LEU A N 1
ATOM 873 C CA . LEU A 1 108 ? -8.657 -11.029 7.154 1.00 93.62 108 LEU A CA 1
ATOM 874 C C . LEU A 1 108 ? -8.932 -9.552 6.834 1.00 93.62 108 LEU A C 1
ATOM 876 O O . LEU A 1 108 ? -9.847 -9.259 6.067 1.00 93.62 108 LEU A O 1
ATOM 880 N N . ALA A 1 109 ? -8.118 -8.639 7.364 1.00 94.62 109 ALA A N 1
ATOM 881 C CA . ALA A 1 109 ? -8.227 -7.202 7.129 1.00 94.62 109 ALA A CA 1
ATOM 882 C C . ALA A 1 109 ? -8.083 -6.850 5.639 1.00 94.62 109 ALA A C 1
ATOM 884 O O . ALA A 1 109 ? -8.943 -6.178 5.072 1.00 94.62 109 ALA A O 1
ATOM 885 N N . LEU A 1 110 ? -7.046 -7.369 4.976 1.00 94.56 110 LEU A N 1
ATOM 886 C CA . LEU A 1 110 ? -6.818 -7.147 3.546 1.00 94.56 110 LEU A CA 1
ATOM 887 C C . LEU A 1 110 ? -7.889 -7.813 2.675 1.00 94.56 110 LEU A C 1
ATOM 889 O O . LEU A 1 110 ? -8.243 -7.263 1.639 1.00 94.56 110 LEU A O 1
ATOM 893 N N . THR A 1 111 ? -8.447 -8.952 3.099 1.00 92.31 111 THR A N 1
ATOM 894 C CA . THR A 1 111 ? -9.575 -9.591 2.397 1.00 92.31 111 THR A CA 1
ATOM 895 C C . THR A 1 111 ? -10.827 -8.722 2.471 1.00 92.31 111 THR A C 1
ATOM 897 O O . THR A 1 111 ? -11.482 -8.508 1.455 1.00 92.31 111 THR A O 1
ATOM 900 N N . ARG A 1 112 ? -11.146 -8.168 3.650 1.00 93.06 112 ARG A N 1
ATOM 901 C CA . ARG A 1 112 ? -12.268 -7.228 3.809 1.00 93.06 112 ARG A CA 1
ATOM 902 C C . ARG A 1 112 ? -12.086 -5.996 2.926 1.00 93.06 112 ARG A C 1
ATOM 904 O O . ARG A 1 112 ? -13.013 -5.617 2.217 1.00 93.06 112 ARG A O 1
ATOM 911 N N . TRP A 1 113 ? -10.884 -5.425 2.909 1.00 93.81 113 TRP A N 1
ATOM 912 C CA . TRP A 1 113 ? -10.591 -4.275 2.059 1.00 93.81 113 TRP A CA 1
ATOM 913 C C . TRP A 1 113 ? -10.659 -4.612 0.561 1.00 93.81 113 TRP A C 1
ATOM 915 O O . TRP A 1 113 ? -11.243 -3.853 -0.206 1.00 93.81 113 TRP A O 1
ATOM 925 N N . ALA A 1 114 ? -10.156 -5.774 0.137 1.00 91.81 114 ALA A N 1
ATOM 926 C CA . ALA A 1 114 ? -10.268 -6.231 -1.248 1.00 91.81 114 ALA A CA 1
ATOM 927 C C . ALA A 1 114 ? -11.730 -6.419 -1.686 1.00 91.81 114 ALA A C 1
ATOM 929 O O . ALA A 1 114 ? -12.088 -6.039 -2.800 1.00 91.81 114 ALA A O 1
ATOM 930 N N . ASN A 1 115 ? -12.585 -6.950 -0.807 1.00 89.88 115 ASN A N 1
ATOM 931 C CA . ASN A 1 115 ? -14.019 -7.073 -1.071 1.00 89.88 115 ASN A CA 1
ATOM 932 C C . ASN A 1 115 ? -14.694 -5.700 -1.201 1.00 89.88 115 ASN A C 1
ATOM 934 O O . ASN A 1 115 ? -15.532 -5.518 -2.078 1.00 89.88 115 ASN A O 1
ATOM 938 N N . TYR A 1 116 ? -14.294 -4.724 -0.380 1.00 90.56 116 TYR A N 1
ATOM 939 C CA . TYR A 1 116 ? -14.757 -3.342 -0.515 1.00 90.56 116 TYR A CA 1
ATOM 940 C C . TYR A 1 116 ? -14.364 -2.743 -1.870 1.00 90.56 116 TYR A C 1
ATOM 942 O O . TYR A 1 116 ? -15.223 -2.250 -2.594 1.00 90.56 116 TYR A O 1
ATOM 950 N N . LEU A 1 117 ? -13.099 -2.860 -2.279 1.00 90.50 117 LEU A N 1
ATOM 951 C CA . LEU A 1 117 ? -12.663 -2.377 -3.595 1.00 90.50 117 LEU A CA 1
ATOM 952 C C . LEU A 1 117 ? -13.426 -3.054 -4.741 1.00 90.50 117 LEU A C 1
ATOM 954 O O . LEU A 1 117 ? -13.796 -2.392 -5.706 1.00 90.50 117 LEU A O 1
ATOM 958 N N . HIS A 1 118 ? -13.708 -4.353 -4.615 1.00 88.06 118 HIS A N 1
ATOM 959 C CA . HIS A 1 118 ? -14.516 -5.073 -5.593 1.00 88.06 118 HIS A CA 1
ATOM 960 C C . HIS A 1 118 ? -15.953 -4.551 -5.660 1.00 88.06 118 HIS A C 1
ATOM 962 O O . HIS A 1 118 ? -16.495 -4.395 -6.746 1.00 88.06 118 HIS A O 1
ATOM 968 N N . SER A 1 119 ? -16.570 -4.244 -4.518 1.00 88.31 119 SER A N 1
ATOM 969 C CA . SER A 1 119 ? -17.919 -3.670 -4.499 1.00 88.31 119 SER A CA 1
ATOM 970 C C . SER A 1 119 ? -17.978 -2.311 -5.206 1.00 88.31 119 SER A C 1
ATOM 972 O O . SER A 1 119 ? -18.871 -2.090 -6.022 1.00 88.31 119 SER A O 1
ATOM 974 N N . LEU A 1 120 ? -16.962 -1.460 -5.000 1.00 89.19 120 LEU A N 1
ATOM 975 C CA . LEU A 1 120 ? -16.837 -0.170 -5.683 1.00 89.19 120 LEU A CA 1
ATOM 976 C C . LEU A 1 120 ? -16.679 -0.332 -7.199 1.00 89.19 120 LEU A C 1
ATOM 978 O O . LEU A 1 120 ? -17.311 0.394 -7.959 1.00 89.19 120 LEU A O 1
ATOM 982 N N . GLU A 1 121 ? -15.867 -1.295 -7.641 1.00 86.12 121 GLU A N 1
ATOM 983 C CA . GLU A 1 121 ? -15.694 -1.622 -9.063 1.00 86.12 121 GLU A CA 1
ATOM 984 C C . GLU A 1 121 ? -17.023 -2.026 -9.722 1.00 86.12 121 GLU A C 1
ATOM 986 O O . GLU A 1 121 ? -17.291 -1.639 -10.856 1.00 86.12 121 GLU A O 1
ATOM 991 N N . GLN A 1 122 ? -17.874 -2.763 -9.004 1.00 87.38 122 GLN A N 1
ATOM 992 C CA . GLN A 1 122 ? -19.201 -3.169 -9.480 1.00 87.38 122 GLN A CA 1
ATOM 993 C C . GLN A 1 122 ? -20.275 -2.078 -9.308 1.00 87.38 122 GLN A C 1
ATOM 995 O O . GLN A 1 122 ? -21.442 -2.318 -9.611 1.00 87.38 122 GLN A O 1
ATOM 1000 N N . GLY A 1 123 ? -19.925 -0.897 -8.785 1.00 85.62 123 GLY A N 1
ATOM 1001 C CA . GLY A 1 123 ? -20.881 0.178 -8.498 1.00 85.62 123 GLY A CA 1
ATOM 1002 C C . GLY A 1 123 ? -21.876 -0.150 -7.378 1.00 85.62 123 GLY A C 1
ATOM 1003 O O . GLY A 1 123 ? -22.930 0.472 -7.290 1.00 85.62 123 GLY A O 1
ATOM 1004 N N . THR A 1 124 ? -21.570 -1.136 -6.532 1.00 74.44 124 THR A N 1
ATOM 1005 C CA . THR A 1 124 ? -22.413 -1.529 -5.398 1.00 74.44 124 THR A CA 1
ATOM 1006 C C . THR A 1 124 ? -21.826 -0.931 -4.120 1.00 74.44 124 THR A C 1
ATOM 1008 O O . THR A 1 124 ? -20.722 -1.296 -3.721 1.00 74.44 124 THR A O 1
ATOM 1011 N N . ALA A 1 125 ? -22.540 -0.011 -3.469 1.00 57.12 125 ALA A N 1
ATOM 1012 C CA . ALA A 1 125 ? -22.138 0.485 -2.153 1.00 57.12 125 ALA A CA 1
ATOM 1013 C C . ALA A 1 125 ? -22.301 -0.631 -1.104 1.00 57.12 125 ALA A C 1
ATOM 1015 O O . ALA A 1 125 ? -23.309 -1.341 -1.102 1.00 57.12 125 ALA A O 1
ATOM 1016 N N . LEU A 1 126 ? -21.313 -0.809 -0.221 1.00 56.78 126 LEU A N 1
ATOM 1017 C CA . LEU A 1 126 ? -21.466 -1.703 0.930 1.00 56.78 126 LEU A CA 1
ATOM 1018 C C . LEU A 1 126 ? -22.283 -1.016 2.040 1.00 56.78 126 LEU A C 1
ATOM 1020 O O . LEU A 1 126 ? -22.268 0.211 2.118 1.00 56.78 126 LEU A O 1
ATOM 1024 N N . PRO A 1 127 ? -22.936 -1.781 2.938 1.00 49.88 127 PRO A N 1
ATOM 1025 C CA . PRO A 1 127 ? -23.887 -1.260 3.931 1.00 49.88 127 PRO A CA 1
ATOM 1026 C C . PRO A 1 127 ? -23.321 -0.343 5.033 1.00 49.88 127 PRO A C 1
ATOM 1028 O O . PRO A 1 127 ? -23.975 -0.173 6.051 1.00 49.88 127 PRO A O 1
ATOM 1031 N N . ASN A 1 128 ? -22.119 0.220 4.892 1.00 50.78 128 ASN A N 1
ATOM 1032 C CA . ASN A 1 128 ? -21.386 0.816 6.015 1.00 50.78 128 ASN A CA 1
ATOM 1033 C C . ASN A 1 128 ? -20.944 2.269 5.805 1.00 50.78 128 ASN A C 1
ATOM 1035 O O . ASN A 1 128 ? -20.219 2.780 6.654 1.00 50.78 128 ASN A O 1
ATOM 1039 N N . ASP A 1 129 ? -21.331 2.930 4.711 1.00 48.62 129 ASP A N 1
ATOM 1040 C CA . ASP A 1 129 ? -20.980 4.348 4.553 1.00 48.62 129 ASP A CA 1
ATOM 1041 C C . ASP A 1 129 ? -21.889 5.275 5.394 1.00 48.62 129 ASP A C 1
ATOM 1043 O O . ASP A 1 129 ? -21.411 6.333 5.792 1.00 48.62 129 ASP A O 1
ATOM 1047 N N . ASP A 1 130 ? -23.099 4.837 5.796 1.00 44.50 130 ASP A N 1
ATOM 1048 C CA . ASP A 1 130 ? -24.052 5.669 6.566 1.00 44.50 130 ASP A CA 1
ATOM 1049 C C . ASP A 1 130 ? -24.776 4.971 7.749 1.00 44.50 130 ASP A C 1
ATOM 1051 O O . ASP A 1 130 ? -25.490 5.629 8.501 1.00 44.50 130 ASP A O 1
ATOM 1055 N N . ALA A 1 131 ? -24.607 3.661 7.977 1.00 42.56 131 ALA A N 1
ATOM 1056 C CA . ALA A 1 131 ? -25.307 2.939 9.054 1.00 42.56 131 ALA A CA 1
ATOM 1057 C C . ALA A 1 131 ? -24.543 3.002 10.392 1.00 42.56 131 ALA A C 1
ATOM 1059 O O . ALA A 1 131 ? -24.062 1.996 10.911 1.00 42.56 131 ALA A O 1
ATOM 1060 N N . ALA A 1 132 ? -24.382 4.212 10.924 1.00 39.03 132 ALA A N 1
ATOM 1061 C CA . ALA A 1 132 ? -23.965 4.451 12.306 1.00 39.03 132 ALA A CA 1
ATOM 1062 C C . ALA A 1 132 ? -25.111 5.058 13.131 1.00 39.03 132 ALA A C 1
ATOM 1064 O O . ALA A 1 132 ? -24.864 5.874 14.013 1.00 39.03 132 ALA A O 1
ATOM 1065 N N . GLU A 1 133 ? -26.349 4.662 12.845 1.00 43.09 133 GLU A N 1
ATOM 1066 C CA . GLU A 1 133 ? -27.496 4.874 13.72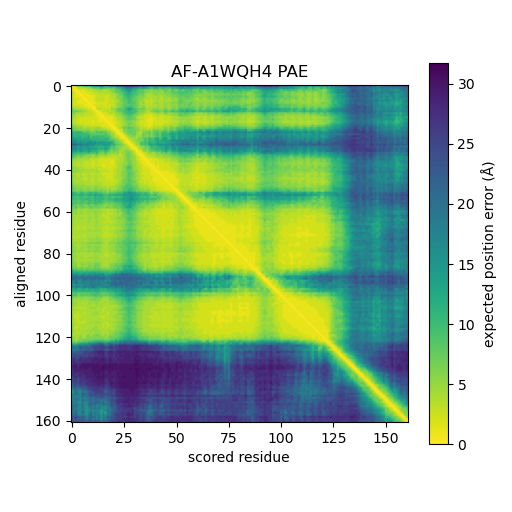5 1.00 43.09 133 GLU A CA 1
ATOM 1067 C C . GLU A 1 133 ? -28.272 3.555 13.800 1.00 43.09 133 GLU A C 1
ATOM 1069 O O . GLU A 1 133 ? -28.689 3.023 12.774 1.00 43.09 133 GLU A O 1
ATOM 1074 N N . ASP A 1 134 ? -28.362 3.040 15.028 1.00 39.06 134 ASP A N 1
ATOM 1075 C CA . ASP A 1 134 ? -29.234 1.972 15.519 1.00 39.06 134 ASP A CA 1
ATOM 1076 C C . ASP A 1 134 ? -29.150 0.599 14.820 1.00 39.06 134 ASP A C 1
ATOM 1078 O O . ASP A 1 134 ? -29.740 0.355 13.775 1.00 39.06 134 ASP A O 1
ATOM 1082 N N . ASP A 1 135 ? -28.406 -0.336 15.425 1.00 34.72 135 ASP A N 1
ATOM 1083 C CA . ASP A 1 135 ? -29.007 -1.548 16.008 1.00 34.72 135 ASP A CA 1
ATOM 1084 C C . ASP A 1 135 ? -27.952 -2.586 16.430 1.00 34.72 135 ASP A C 1
ATOM 1086 O O . ASP A 1 135 ? -27.055 -3.010 15.695 1.00 34.72 135 ASP A O 1
ATOM 1090 N N . ASP A 1 136 ? -28.115 -3.009 17.676 1.00 37.94 136 ASP A N 1
ATOM 1091 C CA . ASP A 1 136 ? -27.299 -3.918 18.469 1.00 37.94 136 ASP A CA 1
ATOM 1092 C C . ASP A 1 136 ? -27.503 -5.391 18.031 1.00 37.94 136 ASP A C 1
ATOM 1094 O O . ASP A 1 136 ? -27.804 -6.239 18.860 1.00 37.94 136 ASP A O 1
ATOM 1098 N N . GLU A 1 137 ? -27.428 -5.750 16.734 1.00 35.91 137 GLU A N 1
ATOM 1099 C CA . GLU A 1 137 ? -27.700 -7.153 16.326 1.00 35.91 137 GLU A CA 1
ATOM 1100 C C . GLU A 1 137 ? -27.152 -7.626 14.954 1.00 35.91 137 GLU A C 1
ATOM 1102 O O . GLU A 1 137 ? -27.818 -8.362 14.229 1.00 35.91 137 GLU A O 1
ATOM 1107 N N . ALA A 1 138 ? -25.920 -7.276 14.553 1.00 34.75 138 ALA A N 1
ATOM 1108 C CA . ALA A 1 138 ? -25.384 -7.735 13.249 1.00 34.75 138 ALA A CA 1
ATOM 1109 C C . ALA A 1 138 ? -23.948 -8.299 13.248 1.00 34.75 138 ALA A C 1
ATOM 1111 O O . ALA A 1 138 ? -23.279 -8.326 12.212 1.00 34.75 138 ALA A O 1
ATOM 1112 N N . ALA A 1 139 ? -23.453 -8.829 14.371 1.00 32.72 139 ALA A N 1
ATOM 1113 C CA . ALA A 1 139 ? -22.089 -9.373 14.448 1.00 32.72 139 ALA A CA 1
ATOM 1114 C C . ALA A 1 139 ? -21.894 -10.788 13.844 1.00 32.72 139 ALA A C 1
ATOM 1116 O O . ALA A 1 139 ? -20.753 -11.246 13.748 1.00 32.72 139 ALA A O 1
ATOM 1117 N N . GLN A 1 140 ? -22.943 -11.489 13.385 1.00 31.94 140 GLN A N 1
ATOM 1118 C CA . GLN A 1 140 ? -22.832 -12.925 13.053 1.00 31.94 140 GLN A CA 1
ATOM 1119 C C . GLN A 1 140 ? -22.956 -13.318 11.563 1.00 31.94 140 GLN A C 1
ATOM 1121 O O . GLN A 1 140 ? -22.737 -14.484 11.235 1.00 31.94 140 GLN A O 1
ATOM 1126 N N . ALA A 1 141 ? -23.239 -12.399 10.630 1.00 29.62 141 ALA A N 1
ATOM 1127 C CA . ALA A 1 141 ? -23.594 -12.782 9.248 1.00 29.62 141 ALA A CA 1
ATOM 1128 C C . ALA A 1 141 ? -22.461 -12.713 8.194 1.00 29.62 141 ALA A C 1
ATOM 1130 O O . ALA A 1 141 ? -22.614 -13.239 7.093 1.00 29.62 141 ALA A O 1
ATOM 1131 N N . ALA A 1 142 ? -21.281 -12.159 8.497 1.00 38.38 142 ALA A N 1
ATOM 1132 C CA . ALA A 1 142 ? -20.185 -12.023 7.517 1.00 38.38 142 ALA A CA 1
ATOM 1133 C C . ALA A 1 142 ? -19.234 -13.244 7.436 1.00 38.38 142 ALA A C 1
ATOM 1135 O O . ALA A 1 142 ? -18.060 -13.113 7.085 1.00 38.38 142 ALA A O 1
ATOM 1136 N N . SER A 1 143 ? -19.728 -14.444 7.762 1.00 34.53 143 SER A N 1
ATOM 1137 C CA . SER A 1 143 ? -18.983 -15.717 7.656 1.00 34.53 143 SER A CA 1
ATOM 1138 C C . SER A 1 143 ? -19.078 -16.366 6.256 1.00 34.53 143 SER A C 1
ATOM 1140 O O . SER A 1 143 ? -18.480 -17.404 5.983 1.00 34.53 143 SER A O 1
ATOM 1142 N N . GLY A 1 144 ? -19.817 -15.753 5.328 1.00 33.50 144 GLY A N 1
ATOM 1143 C CA . GLY A 1 144 ? -20.278 -16.394 4.095 1.00 33.50 144 GLY A CA 1
ATOM 1144 C C . GLY A 1 144 ? -19.594 -15.977 2.793 1.00 33.50 144 GLY A C 1
ATOM 1145 O O . GLY A 1 144 ? -20.291 -15.813 1.807 1.00 33.50 144 GLY A O 1
ATOM 1146 N N . SER A 1 145 ? -18.276 -15.781 2.751 1.00 37.84 145 SER A N 1
ATOM 1147 C CA . SER A 1 145 ? -17.475 -15.966 1.521 1.00 37.84 145 SER A CA 1
ATOM 1148 C C . SER A 1 145 ? -15.998 -15.868 1.885 1.00 37.84 145 SER A C 1
ATOM 1150 O O . SER A 1 145 ? -15.317 -14.864 1.670 1.00 37.84 145 SER A O 1
ATOM 1152 N N . VAL A 1 146 ? -15.485 -16.926 2.514 1.00 35.25 146 VAL A N 1
ATOM 1153 C CA . VAL A 1 146 ? -14.043 -17.161 2.482 1.00 35.25 146 VAL A CA 1
ATOM 1154 C C . VAL A 1 146 ? -13.711 -17.341 1.009 1.00 35.25 146 VAL A C 1
ATOM 1156 O O . VAL A 1 146 ? -14.156 -18.321 0.413 1.00 35.25 146 VAL A O 1
ATOM 1159 N N . ILE A 1 147 ? -12.961 -16.406 0.425 1.00 39.50 147 ILE A N 1
ATOM 1160 C CA . ILE A 1 147 ? -12.378 -16.583 -0.902 1.00 39.50 147 ILE A CA 1
ATOM 1161 C C . ILE A 1 147 ? -11.548 -17.872 -0.837 1.00 39.50 147 ILE A C 1
ATOM 1163 O O . ILE A 1 147 ? -10.419 -17.891 -0.345 1.00 39.50 147 ILE A O 1
ATOM 1167 N N . ARG A 1 148 ? -12.137 -18.989 -1.267 1.00 38.09 148 ARG A N 1
ATOM 1168 C CA . ARG A 1 148 ? -11.434 -20.248 -1.477 1.00 38.09 148 ARG A CA 1
ATOM 1169 C C . ARG A 1 148 ? -10.727 -20.118 -2.815 1.00 38.09 148 ARG A C 1
ATOM 1171 O O . ARG A 1 148 ? -11.186 -20.656 -3.814 1.00 38.09 148 ARG A O 1
ATOM 1178 N N . THR A 1 149 ? -9.615 -19.390 -2.840 1.00 40.38 149 THR A N 1
ATOM 1179 C CA . THR A 1 149 ? -8.663 -19.510 -3.943 1.00 40.38 149 THR A CA 1
ATOM 1180 C C . THR A 1 149 ? -8.002 -20.874 -3.786 1.00 40.38 149 THR A C 1
ATOM 1182 O O . THR A 1 149 ? -7.024 -21.031 -3.055 1.00 40.38 149 THR A O 1
ATOM 1185 N N . ALA A 1 150 ? -8.586 -21.901 -4.400 1.00 38.66 150 ALA A N 1
ATOM 1186 C CA . ALA A 1 150 ? -7.827 -23.100 -4.695 1.00 38.66 150 ALA A CA 1
ATOM 1187 C C . ALA A 1 150 ? -6.738 -22.664 -5.679 1.00 38.66 150 ALA A C 1
ATOM 1189 O O . ALA A 1 150 ? -7.035 -22.313 -6.817 1.00 38.66 150 ALA A O 1
ATOM 1190 N N . LEU A 1 151 ? -5.486 -22.620 -5.219 1.00 44.12 151 LEU A N 1
ATOM 1191 C CA . LEU A 1 151 ? -4.349 -22.505 -6.126 1.00 44.12 151 LEU A CA 1
ATOM 1192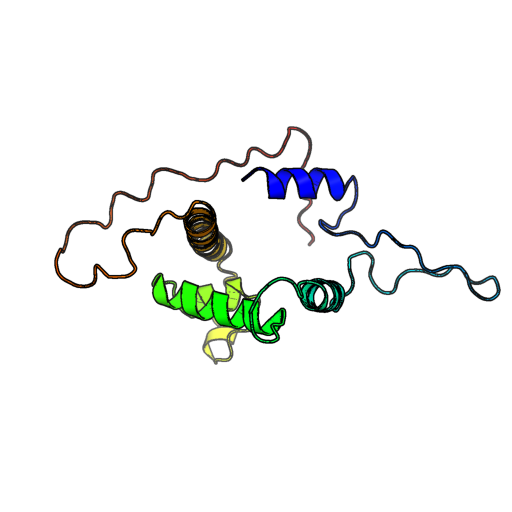 C C . LEU A 1 151 ? -4.496 -23.613 -7.183 1.00 44.12 151 LEU A C 1
ATOM 1194 O O . LEU A 1 151 ? -4.826 -24.744 -6.802 1.00 44.12 151 LEU A O 1
ATOM 1198 N N . PRO A 1 152 ? -4.271 -23.334 -8.479 1.00 41.50 152 PRO A N 1
ATOM 1199 C CA . PRO A 1 152 ? -4.268 -24.384 -9.487 1.00 41.50 152 PRO A CA 1
ATOM 1200 C C . PRO A 1 152 ? -3.332 -25.504 -9.027 1.00 41.50 152 PRO A C 1
ATOM 1202 O O . PRO A 1 152 ? -2.232 -25.242 -8.524 1.00 41.50 152 PRO A O 1
ATOM 1205 N N . ALA A 1 153 ? -3.803 -26.749 -9.130 1.00 39.69 153 ALA A N 1
ATOM 1206 C CA . ALA A 1 153 ? -3.076 -27.921 -8.665 1.00 39.69 153 ALA A CA 1
ATOM 1207 C C . ALA A 1 153 ? -1.657 -27.920 -9.262 1.00 39.69 153 ALA A C 1
ATOM 1209 O O . ALA A 1 153 ? -1.482 -28.107 -10.462 1.00 39.69 153 ALA A O 1
ATOM 1210 N N . GLY A 1 154 ? -0.651 -27.648 -8.423 1.00 43.62 154 GLY A N 1
ATOM 1211 C CA . GLY A 1 154 ? 0.755 -27.552 -8.833 1.00 43.62 154 GLY A CA 1
ATOM 1212 C C . GLY A 1 154 ? 1.502 -26.310 -8.336 1.00 43.62 154 GLY A C 1
ATOM 1213 O O . GLY A 1 154 ? 2.726 -26.357 -8.234 1.00 43.62 154 GLY A O 1
ATOM 1214 N N . LEU A 1 155 ? 0.812 -25.231 -7.949 1.00 42.34 155 LEU A N 1
ATOM 1215 C CA . LEU A 1 155 ? 1.465 -24.017 -7.443 1.00 42.34 155 LEU A CA 1
ATOM 1216 C C . LEU A 1 155 ? 1.628 -24.077 -5.912 1.00 42.34 155 LEU A C 1
ATOM 1218 O O . LEU A 1 155 ? 0.769 -23.636 -5.155 1.00 42.34 155 LEU A O 1
ATOM 1222 N N . ARG A 1 156 ? 2.730 -24.663 -5.427 1.00 44.94 156 ARG A N 1
ATOM 1223 C CA . ARG A 1 156 ? 3.131 -24.560 -4.011 1.00 44.94 156 ARG A CA 1
ATOM 1224 C C . ARG A 1 156 ? 4.005 -23.323 -3.822 1.00 44.94 156 ARG A C 1
ATOM 1226 O O . ARG A 1 156 ? 5.110 -23.268 -4.357 1.00 44.94 156 ARG A O 1
ATOM 1233 N N . TRP A 1 157 ? 3.531 -22.363 -3.029 1.00 45.16 157 TRP A N 1
ATOM 1234 C CA . TRP A 1 157 ? 4.375 -21.291 -2.500 1.00 45.16 157 TRP A CA 1
ATOM 1235 C C . TRP A 1 157 ? 5.487 -21.923 -1.651 1.00 45.16 157 TRP A C 1
ATOM 1237 O O . TRP A 1 157 ? 5.203 -22.686 -0.724 1.00 45.16 157 TRP A O 1
ATOM 1247 N N . ARG A 1 158 ? 6.755 -21.662 -1.987 1.00 39.88 158 ARG A N 1
ATOM 1248 C CA . ARG A 1 158 ? 7.877 -21.996 -1.105 1.00 39.88 158 ARG A CA 1
ATOM 1249 C C . ARG A 1 158 ? 7.968 -20.860 -0.097 1.00 39.88 158 ARG A C 1
ATOM 1251 O O . ARG A 1 158 ? 8.219 -19.728 -0.489 1.00 39.88 158 ARG A O 1
ATOM 1258 N N . ASN A 1 159 ? 7.716 -21.148 1.175 1.00 32.12 159 ASN A N 1
ATOM 1259 C CA . ASN A 1 159 ? 7.990 -20.188 2.237 1.00 32.12 159 ASN A CA 1
ATOM 1260 C C . ASN A 1 159 ? 9.491 -19.870 2.201 1.00 32.12 159 ASN A C 1
ATOM 1262 O O . ASN A 1 159 ? 10.306 -20.779 2.364 1.00 32.12 159 ASN A O 1
ATOM 1266 N N . ALA A 1 160 ? 9.842 -18.613 1.932 1.00 30.88 160 ALA A N 1
ATOM 1267 C CA . ALA A 1 160 ? 11.199 -18.122 2.110 1.00 30.88 160 ALA A CA 1
ATOM 1268 C C . ALA A 1 160 ? 11.474 -18.036 3.618 1.00 30.88 160 ALA A C 1
ATOM 1270 O O . ALA A 1 160 ? 10.742 -17.364 4.346 1.00 30.88 160 ALA A O 1
ATOM 1271 N N . SER A 1 161 ? 12.465 -18.811 4.053 1.00 32.06 161 SER A N 1
ATOM 1272 C CA . SER A 1 161 ? 13.091 -18.806 5.380 1.00 32.06 161 SER A CA 1
ATOM 1273 C C . SER A 1 161 ? 13.912 -17.550 5.628 1.00 32.06 161 SER A C 1
ATOM 1275 O O . SER A 1 161 ? 14.557 -17.107 4.649 1.00 32.06 161 SER A O 1
#

Mean predicted aligned error: 12.27 Å

Organism: Verminephrobacter eiseniae (strain EF01-2) (NCBI:txid391735)

Foldseek 3Di:
DCVQVVLCVVCPPDLDSAADPDADDDDPPDRGGDPDRGDDPCPQLVVQVVVPVDPDDRDGPVNVLVVQLVVLVLVVQDNVLSCLLSVHQDPDPVSVVPPDSCPVSSVVSVVVVVVCVVCVVVVHHDPRPPPPDDDDDDPPPPPPPPPPPPPPPPDDNDPDD

pLDDT: mean 75.51, std 20.95, range [29.62, 95.38]

Solvent-accessible surface area (backbone atoms only — not comparable to full-atom values): 10520 Å² total; per-resi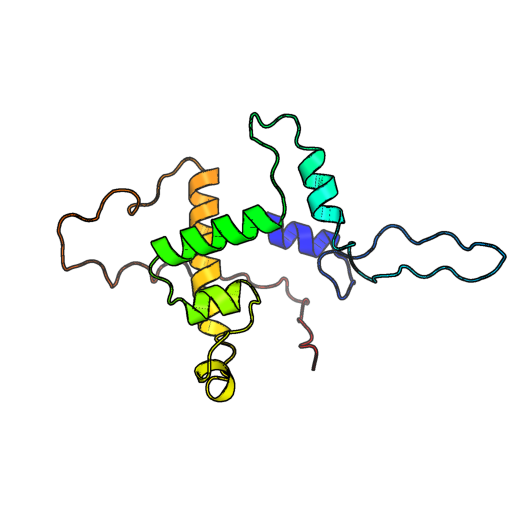due (Å²): 126,65,66,64,60,50,42,50,60,71,24,53,96,50,96,38,72,52,46,44,81,75,72,46,71,62,59,93,90,41,86,41,71,56,96,48,77,33,62,58,89,59,50,61,44,58,53,47,72,65,54,71,86,50,100,64,77,96,66,47,68,67,53,53,51,54,52,51,53,54,51,39,48,75,71,69,47,54,67,70,48,48,38,45,61,73,71,45,79,66,92,50,80,59,42,78,75,55,75,75,76,48,63,70,57,26,49,52,54,53,49,53,51,51,51,50,54,50,30,56,75,71,73,41,83,68,89,69,88,76,68,87,69,89,76,101,78,74,92,80,73,87,76,80,74,76,83,76,77,73,64,65,94,84,70,74,83,76,82,84,128

InterPro domains:
  IPR002104 Integrase, catalytic domain [PF00589] (3-102)
  IPR011010 DNA breaking-rejoining enzyme, catalytic core [SSF56349] (4-109)
  IPR013762 Integrase-like, catalytic domain superfamily [G3DSA:1.10.44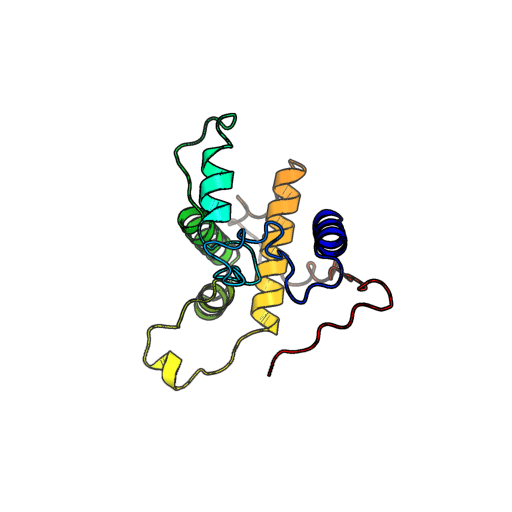3.10] (2-116)
  IPR050808 Phage Integrase [PTHR30629] (4-120)

Sequence (161 aa):
MGWLEEVMVFSGNSEYLFPARRKVRSRMGKPATNRFPHISPDTLNVALGRLTTLEIAHFTVHDMRRTARTHLARMGIAPDIAERALNHAIQSTEGIYNQYDYLRERRLALTRWANYLHSLEQGTALPNDDAAEDDDEAAQAASGSVIRTALPAGLRWRNAS

Nearest PDB structures (foldseek):
  3vcf-assembly1_A  TM=4.933E-01  e=2.842E+00  Sulfolobus spindle-shaped virus 1
  8cmo-assembly1_F  TM=2.829E-01  e=5.775E+00  Coelastrella
  3j6b-assembly1_R  TM=1.867E-01  e=9.829E+00  Saccharomyces cerevisiae